Protein AF-A0A2H5WFP7-F1 (afdb_monomer_lite)

Foldseek 3Di:
DVVVLLVLLVQLLVLLLVLLVQQAVQHDQVVNVVSLVSNLVSLVVNLVVLVCQQVPDPLHLDCLQNVLSVQLNVLSVVLCVVPVGRGSHDNSNSVSSNSSSVSSVRNSVSSVVVD

Secondary structure (DSSP, 8-state):
-HHHHHHHHHHHHHHHHHHHHHHHHT--HHHHHHHHHHHHHHHHHHHHHHHHHHHH-SSPPPHHHHHHHHHHHHHHHHHHHH--S--S--HHHHHHHHHHHHHHHHHHHHHHHH-

Structure (mmCIF, N/CA/C/O backbone):
data_AF-A0A2H5WFP7-F1
#
_entry.id   AF-A0A2H5WFP7-F1
#
loop_
_atom_site.group_PDB
_atom_site.id
_atom_site.type_symbol
_atom_site.label_atom_id
_atom_site.label_alt_id
_atom_site.label_comp_id
_atom_site.label_asym_id
_atom_site.label_entity_id
_atom_site.label_seq_id
_atom_site.pdbx_PDB_ins_code
_atom_site.Cartn_x
_atom_site.Cartn_y
_atom_site.Cartn_z
_atom_site.occupancy
_atom_site.B_iso_or_equiv
_atom_site.auth_seq_id
_atom_site.auth_comp_id
_atom_site.auth_asym_id
_atom_site.auth_atom_id
_atom_site.pdbx_PDB_model_num
ATOM 1 N N . MET A 1 1 ? 4.660 -11.132 -18.670 1.00 59.62 1 MET A N 1
ATOM 2 C CA . MET A 1 1 ? 5.379 -10.419 -17.591 1.00 59.62 1 MET A CA 1
ATOM 3 C C . MET A 1 1 ? 4.795 -9.030 -17.346 1.00 59.62 1 MET A C 1
ATOM 5 O O . MET A 1 1 ? 4.299 -8.803 -16.252 1.00 59.62 1 MET A O 1
ATOM 9 N N . MET A 1 2 ? 4.717 -8.160 -18.361 1.00 67.25 2 MET A N 1
ATOM 10 C CA . MET A 1 2 ? 4.140 -6.807 -18.235 1.00 67.25 2 MET A CA 1
ATOM 11 C C . MET A 1 2 ? 2.698 -6.776 -17.683 1.00 67.25 2 MET A C 1
ATOM 13 O O . MET A 1 2 ? 2.410 -6.005 -16.775 1.00 67.25 2 MET A O 1
ATOM 17 N N . LEU A 1 3 ? 1.817 -7.682 -18.136 1.00 70.31 3 LEU A N 1
ATOM 18 C CA . LEU A 1 3 ? 0.431 -7.764 -17.643 1.00 70.31 3 LEU A CA 1
ATOM 19 C C . LEU A 1 3 ? 0.341 -8.104 -16.143 1.00 70.31 3 LEU A C 1
ATOM 21 O O . LEU A 1 3 ? -0.462 -7.515 -15.430 1.00 70.31 3 LEU A O 1
ATOM 25 N N . ILE A 1 4 ? 1.182 -9.021 -15.654 1.00 68.69 4 ILE A N 1
ATOM 26 C CA . ILE A 1 4 ? 1.209 -9.420 -14.235 1.00 68.69 4 ILE A CA 1
ATOM 27 C C . ILE A 1 4 ? 1.671 -8.243 -13.372 1.00 68.69 4 ILE A C 1
ATOM 29 O O . ILE A 1 4 ? 1.097 -7.992 -12.318 1.00 68.69 4 ILE A O 1
ATOM 33 N N . HIS A 1 5 ? 2.664 -7.492 -13.846 1.00 68.00 5 HIS A N 1
ATOM 34 C CA . HIS A 1 5 ? 3.188 -6.326 -13.144 1.00 68.00 5 HIS A CA 1
ATOM 35 C C . HIS A 1 5 ? 2.183 -5.168 -13.092 1.00 68.00 5 HIS A C 1
ATOM 37 O O . HIS A 1 5 ? 2.067 -4.486 -12.075 1.00 68.00 5 HIS A O 1
ATOM 43 N N . LEU A 1 6 ? 1.419 -4.980 -14.171 1.00 71.44 6 LEU A N 1
ATOM 44 C CA . LEU A 1 6 ? 0.356 -3.985 -14.252 1.00 71.44 6 LEU A CA 1
ATOM 45 C C . LEU A 1 6 ? -0.810 -4.327 -13.317 1.00 71.44 6 LEU A C 1
ATOM 47 O O . LEU A 1 6 ? -1.234 -3.494 -12.518 1.00 71.44 6 LEU A O 1
ATOM 51 N N . VAL A 1 7 ? -1.300 -5.569 -13.382 1.00 74.38 7 VAL A N 1
ATOM 52 C CA . VAL A 1 7 ? -2.389 -6.054 -12.521 1.00 74.38 7 VAL A CA 1
ATOM 53 C C . VAL A 1 7 ? -1.964 -6.035 -11.051 1.00 74.38 7 VAL A C 1
ATOM 55 O O . VAL A 1 7 ? -2.726 -5.571 -10.205 1.00 74.38 7 VAL A O 1
ATOM 58 N N . GLY A 1 8 ? -0.736 -6.467 -10.751 1.00 71.94 8 GLY A N 1
ATOM 59 C CA . GLY A 1 8 ? -0.152 -6.410 -9.410 1.00 71.94 8 GLY A CA 1
ATOM 60 C C . GLY A 1 8 ? -0.025 -4.981 -8.880 1.00 71.94 8 GLY A C 1
ATOM 61 O O . GLY A 1 8 ? -0.414 -4.718 -7.744 1.00 71.94 8 GLY A O 1
ATOM 62 N N . GLY A 1 9 ? 0.427 -4.040 -9.716 1.00 71.88 9 GLY A N 1
ATOM 63 C CA . GLY A 1 9 ? 0.529 -2.622 -9.369 1.00 71.88 9 GLY A CA 1
ATOM 64 C C . GLY A 1 9 ? -0.826 -1.981 -9.063 1.00 71.88 9 GLY A C 1
ATOM 65 O O . GLY A 1 9 ? -0.985 -1.359 -8.014 1.00 71.88 9 GLY A O 1
ATOM 66 N N . ILE A 1 10 ? -1.828 -2.190 -9.924 1.00 76.50 10 ILE A N 1
ATOM 67 C CA . ILE A 1 10 ? -3.199 -1.695 -9.707 1.00 76.50 10 ILE A CA 1
ATOM 68 C C . ILE A 1 10 ? -3.788 -2.281 -8.418 1.00 76.50 10 ILE A C 1
ATOM 70 O O . ILE A 1 10 ? -4.358 -1.547 -7.607 1.00 76.50 10 ILE A O 1
ATOM 74 N N . ALA A 1 11 ? -3.621 -3.589 -8.200 1.00 76.06 11 ALA A N 1
ATOM 75 C CA . ALA A 1 11 ? -4.101 -4.253 -6.995 1.00 76.06 11 ALA A CA 1
ATOM 76 C C . ALA A 1 11 ? -3.416 -3.706 -5.733 1.00 76.06 11 ALA A C 1
ATOM 78 O O . ALA A 1 11 ? -4.095 -3.411 -4.752 1.00 76.06 11 ALA A O 1
ATOM 79 N N . ALA A 1 12 ? -2.095 -3.510 -5.755 1.00 75.00 12 ALA A N 1
ATOM 80 C CA . ALA A 1 12 ? -1.353 -2.961 -4.623 1.00 75.00 12 ALA A CA 1
ATOM 81 C C . ALA A 1 12 ? -1.822 -1.541 -4.262 1.00 75.00 12 ALA A C 1
ATOM 83 O O . ALA A 1 12 ? -2.071 -1.263 -3.089 1.00 75.00 12 ALA A O 1
ATOM 84 N N . VAL A 1 13 ? -2.014 -0.669 -5.261 1.00 77.94 13 VAL A N 1
ATOM 85 C CA . VAL A 1 13 ? -2.541 0.693 -5.061 1.00 77.94 13 VAL A CA 1
ATOM 86 C C . VAL A 1 13 ? -3.953 0.653 -4.481 1.00 77.94 13 VAL A C 1
ATOM 88 O O . VAL A 1 13 ? -4.230 1.321 -3.484 1.00 77.94 13 VAL A O 1
ATOM 91 N N . GLY A 1 14 ? -4.840 -0.155 -5.069 1.00 74.44 14 GLY A N 1
ATOM 92 C CA . GLY A 1 14 ? -6.227 -0.271 -4.623 1.00 74.44 14 GLY A CA 1
ATOM 93 C C . GLY A 1 14 ? -6.336 -0.769 -3.182 1.00 74.44 14 GLY A C 1
ATOM 94 O O . GLY A 1 14 ? -7.042 -0.172 -2.371 1.00 74.44 14 GLY A O 1
ATOM 95 N N . VAL A 1 15 ? -5.599 -1.824 -2.830 1.00 79.81 15 VAL A N 1
ATOM 96 C CA . VAL A 1 15 ? -5.648 -2.402 -1.480 1.00 79.81 15 VAL A CA 1
ATOM 97 C C . VAL A 1 15 ? -4.981 -1.480 -0.452 1.00 79.81 15 VAL A C 1
ATOM 99 O O . VAL A 1 15 ? -5.509 -1.347 0.650 1.00 79.81 15 VAL A O 1
ATOM 102 N N . ALA A 1 16 ? -3.913 -0.757 -0.812 1.00 76.56 16 ALA A N 1
ATOM 103 C CA . ALA A 1 16 ? -3.328 0.272 0.053 1.00 76.56 16 ALA A CA 1
ATOM 104 C C . ALA A 1 16 ? -4.293 1.444 0.307 1.00 76.56 16 ALA A C 1
ATOM 106 O O . ALA A 1 16 ? -4.415 1.903 1.443 1.00 76.56 16 ALA A O 1
ATOM 107 N N . ALA A 1 17 ? -5.036 1.891 -0.711 1.00 76.38 17 ALA A N 1
ATOM 108 C CA . ALA A 1 17 ? -6.055 2.926 -0.544 1.00 76.38 17 ALA A CA 1
ATOM 109 C C . ALA A 1 17 ? -7.180 2.454 0.392 1.00 76.38 17 ALA A C 1
ATOM 111 O O . ALA A 1 17 ? -7.540 3.161 1.333 1.00 76.38 17 ALA A O 1
ATOM 112 N N . VAL A 1 18 ? -7.672 1.224 0.194 1.00 81.25 18 VAL A N 1
ATOM 113 C CA . VAL A 1 18 ? -8.682 0.605 1.068 1.00 81.25 18 VAL A CA 1
ATOM 114 C C . VAL A 1 18 ? -8.164 0.468 2.499 1.00 81.25 18 VAL A C 1
ATOM 116 O O . VAL A 1 18 ? -8.897 0.786 3.433 1.00 81.25 18 VAL A O 1
ATOM 119 N N . ALA A 1 19 ? -6.907 0.058 2.693 1.00 77.75 19 ALA A N 1
ATOM 120 C CA . ALA A 1 19 ? -6.277 -0.004 4.010 1.00 77.75 19 ALA A CA 1
ATOM 121 C C . ALA A 1 19 ? -6.264 1.373 4.687 1.00 77.75 19 ALA A C 1
ATOM 123 O O . ALA A 1 19 ? -6.712 1.500 5.827 1.00 77.75 19 ALA A O 1
ATOM 124 N N . GLY A 1 20 ? -5.819 2.408 3.968 1.00 76.31 20 GLY A N 1
ATOM 125 C CA . GLY A 1 20 ? -5.778 3.782 4.464 1.00 76.31 20 GLY A CA 1
ATOM 126 C C . GLY A 1 20 ? -7.150 4.263 4.930 1.00 76.31 20 GLY A C 1
ATOM 127 O O . GLY A 1 20 ? -7.312 4.687 6.075 1.00 76.31 20 GLY A O 1
ATOM 128 N N . THR A 1 21 ? -8.165 4.115 4.078 1.00 80.38 21 THR A N 1
ATOM 129 C CA . THR A 1 21 ? -9.545 4.484 4.408 1.00 80.38 21 THR A CA 1
ATOM 130 C C . THR A 1 21 ? -10.095 3.671 5.581 1.00 80.38 21 THR A C 1
ATOM 132 O O . THR A 1 21 ? -10.706 4.243 6.481 1.00 80.38 21 THR A O 1
ATOM 135 N N . ALA A 1 22 ? -9.855 2.360 5.623 1.00 81.38 22 ALA A N 1
ATOM 136 C CA . ALA A 1 22 ? -10.371 1.492 6.677 1.00 81.38 22 ALA A CA 1
ATOM 137 C C . ALA A 1 22 ? -9.820 1.870 8.065 1.00 81.38 22 ALA A C 1
ATOM 139 O O . ALA A 1 22 ? -10.589 1.960 9.026 1.00 81.38 22 ALA A O 1
ATOM 140 N N . PHE A 1 23 ? -8.516 2.153 8.169 1.00 80.38 23 PHE A N 1
ATOM 141 C CA . PHE A 1 23 ? -7.884 2.593 9.420 1.00 80.38 23 PHE A CA 1
ATOM 142 C C . PHE A 1 23 ? -8.314 4.003 9.852 1.00 80.38 23 PHE A C 1
ATOM 144 O O . PHE A 1 23 ? -8.410 4.274 11.053 1.00 80.38 23 PHE A O 1
ATOM 151 N N . LEU A 1 24 ? -8.601 4.896 8.897 1.00 82.06 24 LEU A N 1
ATOM 152 C CA . LEU A 1 24 ? -9.127 6.236 9.183 1.00 82.06 24 LEU A CA 1
ATOM 153 C C . LEU A 1 24 ? -10.578 6.201 9.679 1.00 82.06 24 LEU A C 1
ATOM 155 O O . LEU A 1 24 ? -10.930 6.965 10.582 1.00 82.06 24 LEU A O 1
ATOM 159 N N . LEU A 1 25 ? -11.400 5.324 9.094 1.00 85.88 25 LEU A N 1
ATOM 160 C CA . LEU A 1 25 ? -12.839 5.231 9.354 1.00 85.88 25 LEU A CA 1
ATOM 161 C C . LEU A 1 25 ? -13.222 4.340 10.533 1.00 85.88 25 LEU A C 1
ATOM 163 O O . LEU A 1 25 ? -14.391 4.338 10.908 1.00 85.88 25 LEU A O 1
ATOM 167 N N . GLY A 1 26 ? -12.294 3.597 11.131 1.00 83.19 26 GLY A N 1
ATOM 168 C CA . GLY A 1 26 ? -12.642 2.831 12.322 1.00 83.19 26 GLY A CA 1
ATOM 169 C C . GLY A 1 26 ? -13.102 1.392 12.062 1.00 83.19 26 GLY A C 1
ATOM 170 O O . GLY A 1 26 ? -13.946 0.905 12.809 1.00 83.19 26 GLY A O 1
ATOM 171 N N . TRP A 1 27 ? -12.694 0.734 10.968 1.00 84.69 27 TRP A N 1
ATOM 172 C CA . TRP A 1 27 ? -13.284 -0.565 10.600 1.00 84.69 27 TRP A CA 1
ATOM 173 C C . TRP A 1 27 ? -13.058 -1.662 11.658 1.00 84.69 27 TRP A C 1
ATOM 175 O O . TRP A 1 27 ? -12.088 -1.60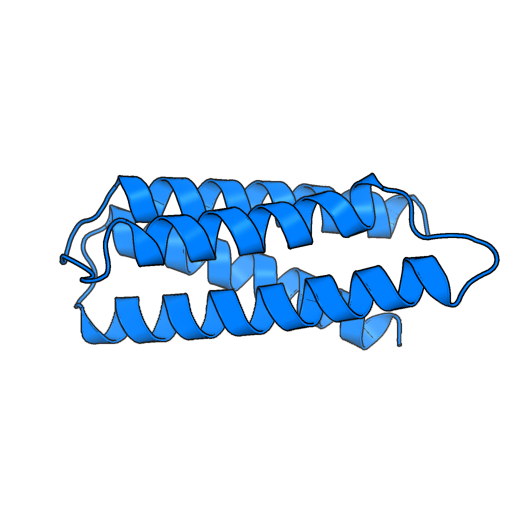8 12.415 1.00 84.69 27 TRP A O 1
ATOM 185 N N . PRO A 1 28 ? -13.910 -2.711 11.689 1.00 84.00 28 PRO A N 1
ATOM 186 C CA . PRO A 1 28 ? -13.731 -3.823 12.614 1.00 84.00 28 PRO A CA 1
ATOM 187 C C . PRO A 1 28 ? -12.334 -4.434 12.497 1.00 84.00 28 PRO A C 1
ATOM 189 O O . PRO A 1 28 ? -11.861 -4.727 11.394 1.00 84.00 28 PRO A O 1
ATOM 192 N N . ARG A 1 29 ? -11.700 -4.685 13.645 1.00 78.44 29 ARG A N 1
ATOM 193 C CA . ARG A 1 29 ? -10.296 -5.106 13.745 1.00 78.44 29 ARG A CA 1
ATOM 194 C C . ARG A 1 29 ? -9.916 -6.274 12.832 1.00 78.44 29 ARG A C 1
ATOM 196 O O . ARG A 1 29 ? -8.911 -6.191 12.135 1.00 78.44 29 ARG A O 1
ATOM 203 N N . GLY A 1 30 ? -10.738 -7.324 12.772 1.00 77.88 30 GLY A N 1
ATOM 204 C CA . GLY A 1 30 ? -10.463 -8.482 11.911 1.00 77.88 30 GLY A CA 1
ATOM 205 C C . GLY A 1 30 ? -10.392 -8.130 10.417 1.00 77.88 30 GLY A C 1
ATOM 206 O O . GLY A 1 30 ? -9.587 -8.698 9.684 1.00 77.88 30 GLY A O 1
ATOM 207 N N . ARG A 1 31 ? -11.172 -7.137 9.960 1.00 78.69 31 ARG A N 1
ATOM 208 C CA . ARG A 1 31 ? -11.088 -6.632 8.579 1.00 78.69 31 ARG A CA 1
ATOM 209 C C . ARG A 1 31 ? -9.823 -5.804 8.364 1.00 78.69 31 ARG A C 1
ATOM 211 O O . ARG A 1 31 ? -9.176 -5.968 7.336 1.00 78.69 31 ARG A O 1
ATOM 218 N N . LEU A 1 32 ? -9.447 -4.961 9.328 1.00 77.69 32 LEU A N 1
ATOM 219 C CA . LEU A 1 32 ? -8.208 -4.172 9.269 1.00 77.69 32 LEU A CA 1
ATOM 220 C C . LEU A 1 32 ? -6.967 -5.062 9.188 1.00 77.69 32 LEU A C 1
ATOM 222 O O . LEU A 1 32 ? -6.062 -4.804 8.394 1.00 77.69 32 LEU A O 1
ATOM 226 N N . GLU A 1 33 ? -6.931 -6.129 9.986 1.00 77.38 33 GLU A N 1
ATOM 227 C CA . GLU A 1 33 ? -5.812 -7.067 10.003 1.00 77.38 33 GLU A CA 1
ATOM 228 C C . GLU A 1 33 ? -5.651 -7.786 8.660 1.00 77.38 33 GLU A C 1
ATOM 230 O O . GLU A 1 33 ? -4.529 -7.844 8.143 1.00 77.38 33 GLU A O 1
ATOM 235 N N . ALA A 1 34 ? -6.763 -8.240 8.071 1.00 79.38 34 ALA A N 1
ATOM 236 C CA . ALA A 1 34 ? -6.793 -8.887 6.763 1.00 79.38 34 ALA A CA 1
ATOM 237 C C . ALA A 1 34 ? -6.382 -7.936 5.628 1.00 79.38 34 ALA A C 1
ATOM 239 O O . ALA A 1 34 ? -5.515 -8.276 4.825 1.00 79.38 34 ALA A O 1
ATOM 240 N N . VAL A 1 35 ? -6.958 -6.730 5.570 1.00 76.62 35 VAL A N 1
ATOM 241 C CA . VAL A 1 35 ? -6.657 -5.742 4.518 1.00 76.62 35 VAL A CA 1
ATOM 242 C C . VAL A 1 35 ? -5.182 -5.332 4.555 1.00 76.62 35 VAL A C 1
ATOM 244 O O . VAL A 1 35 ? -4.526 -5.276 3.515 1.00 76.62 35 VAL A O 1
ATOM 247 N N . ALA A 1 36 ? -4.615 -5.110 5.742 1.00 72.62 36 ALA A N 1
ATOM 248 C CA . ALA A 1 36 ? -3.199 -4.777 5.869 1.00 72.62 36 ALA A CA 1
ATOM 249 C C . ALA A 1 36 ? -2.267 -5.950 5.513 1.00 72.62 36 ALA A C 1
ATOM 251 O O . ALA A 1 36 ? -1.219 -5.716 4.914 1.00 72.62 36 ALA A O 1
ATOM 252 N N . ALA A 1 37 ? -2.641 -7.199 5.816 1.00 76.62 37 ALA A N 1
ATOM 253 C CA . ALA A 1 37 ? -1.876 -8.370 5.377 1.00 76.62 37 ALA A CA 1
ATOM 254 C C . ALA A 1 37 ? -1.852 -8.484 3.842 1.00 76.62 37 ALA A C 1
ATOM 256 O O . ALA A 1 37 ? -0.783 -8.642 3.253 1.00 76.62 37 ALA A O 1
ATOM 257 N N . TRP A 1 38 ? -3.007 -8.310 3.190 1.00 74.31 38 TRP A N 1
ATOM 258 C CA . TRP A 1 38 ? -3.100 -8.266 1.728 1.00 74.31 38 TRP A CA 1
ATOM 259 C C . TRP A 1 38 ? -2.291 -7.115 1.125 1.00 74.31 38 TRP A C 1
ATOM 261 O O . TRP A 1 38 ? -1.593 -7.313 0.133 1.00 74.31 38 TRP A O 1
ATOM 271 N N . THR A 1 39 ? -2.328 -5.935 1.751 1.00 75.69 39 THR A N 1
ATOM 272 C CA . THR A 1 39 ? -1.544 -4.774 1.305 1.00 75.69 39 THR A CA 1
ATOM 273 C C . THR A 1 39 ? -0.047 -5.077 1.320 1.00 75.69 39 THR A C 1
ATOM 275 O O . THR A 1 39 ? 0.635 -4.856 0.323 1.00 75.69 39 THR A O 1
ATOM 278 N N . LEU A 1 40 ? 0.469 -5.624 2.426 1.00 73.62 40 LEU A N 1
ATOM 279 C CA . LEU A 1 40 ? 1.885 -5.975 2.560 1.00 73.62 40 LEU A CA 1
ATOM 280 C C . LEU A 1 40 ? 2.307 -7.054 1.559 1.00 73.62 40 LEU A C 1
ATOM 282 O O . LEU A 1 40 ? 3.374 -6.938 0.957 1.00 73.62 40 LEU A O 1
ATOM 286 N N . GLY A 1 41 ? 1.465 -8.069 1.343 1.00 73.50 41 GLY A N 1
ATOM 287 C CA . GLY A 1 41 ? 1.721 -9.125 0.363 1.00 73.50 41 GLY A CA 1
ATOM 288 C C . GLY A 1 41 ? 1.834 -8.579 -1.062 1.00 73.50 41 GLY A C 1
ATOM 289 O O . GLY A 1 41 ? 2.809 -8.860 -1.758 1.00 73.50 41 GLY A O 1
ATOM 290 N N . LEU A 1 42 ? 0.886 -7.734 -1.473 1.00 74.69 42 LEU A N 1
ATOM 291 C CA . LEU A 1 42 ? 0.878 -7.136 -2.811 1.00 74.69 42 LEU A CA 1
ATOM 292 C C . LEU A 1 42 ? 2.027 -6.142 -3.016 1.00 74.69 42 LEU A C 1
ATOM 294 O O . LEU A 1 42 ? 2.674 -6.174 -4.060 1.00 74.69 42 LEU A O 1
ATOM 298 N N . LEU A 1 43 ? 2.336 -5.310 -2.016 1.00 73.50 43 LEU A N 1
ATOM 299 C CA . LEU A 1 43 ? 3.499 -4.418 -2.063 1.00 73.50 43 LEU A CA 1
ATOM 300 C C . LEU A 1 43 ? 4.815 -5.203 -2.152 1.00 73.50 43 LEU A C 1
ATOM 302 O O . LEU A 1 43 ? 5.697 -4.818 -2.914 1.00 73.50 43 LEU A O 1
ATOM 306 N N . SER A 1 44 ? 4.930 -6.330 -1.441 1.00 72.44 44 SER A N 1
ATOM 307 C CA . SER A 1 44 ? 6.098 -7.221 -1.516 1.00 72.44 44 SER A CA 1
ATOM 308 C C . SER A 1 44 ? 6.259 -7.833 -2.905 1.00 72.44 44 SER A C 1
ATOM 310 O O . SER A 1 44 ? 7.353 -7.806 -3.468 1.00 72.44 44 SER A O 1
ATOM 312 N N . MET A 1 45 ? 5.167 -8.338 -3.489 1.00 71.06 45 MET A N 1
ATOM 313 C CA . MET A 1 45 ? 5.179 -8.864 -4.856 1.00 71.06 45 MET A CA 1
ATOM 314 C C . MET A 1 45 ? 5.564 -7.788 -5.873 1.00 71.06 45 MET A C 1
ATOM 316 O O . MET A 1 45 ? 6.358 -8.053 -6.777 1.00 71.06 45 MET A O 1
ATOM 320 N N . GLN A 1 46 ? 5.047 -6.568 -5.710 1.00 75.25 46 GLN A N 1
ATOM 321 C CA . GLN A 1 46 ? 5.334 -5.481 -6.636 1.00 75.25 46 GLN A CA 1
ATOM 322 C C . GLN A 1 46 ? 6.771 -4.977 -6.516 1.00 75.25 46 GLN A C 1
ATOM 324 O O . GLN A 1 46 ? 7.428 -4.776 -7.535 1.00 75.25 46 GLN A O 1
ATOM 329 N N . ALA A 1 47 ? 7.289 -4.847 -5.294 1.00 71.12 47 ALA A N 1
ATOM 330 C CA . ALA A 1 47 ? 8.687 -4.527 -5.042 1.00 71.12 47 ALA A CA 1
ATOM 331 C C . ALA A 1 47 ? 9.626 -5.583 -5.646 1.00 71.12 47 ALA A C 1
ATOM 333 O O . ALA A 1 47 ? 10.547 -5.232 -6.380 1.00 71.12 47 ALA A O 1
ATOM 334 N N . ALA A 1 48 ? 9.359 -6.873 -5.411 1.00 70.00 48 ALA A N 1
ATOM 335 C CA . ALA A 1 48 ? 10.160 -7.967 -5.961 1.00 70.00 48 ALA A CA 1
ATOM 336 C C . ALA A 1 48 ? 10.146 -7.970 -7.497 1.00 70.00 48 ALA A C 1
ATOM 338 O O . ALA A 1 48 ? 11.191 -8.082 -8.138 1.00 70.00 48 ALA A O 1
ATOM 339 N N . SER A 1 49 ? 8.968 -7.788 -8.097 1.00 70.19 49 SER A N 1
ATOM 340 C CA . SER A 1 49 ? 8.832 -7.755 -9.550 1.00 70.19 49 SER A CA 1
ATOM 341 C C . SER A 1 49 ? 9.450 -6.499 -10.174 1.00 70.19 49 SER A C 1
ATOM 343 O O . SER A 1 49 ? 9.981 -6.588 -11.276 1.00 70.19 49 SER A O 1
ATOM 345 N N . GLY A 1 50 ? 9.399 -5.347 -9.500 1.00 69.50 50 GLY A N 1
ATOM 346 C CA . GLY A 1 50 ? 10.039 -4.115 -9.965 1.00 69.50 50 GL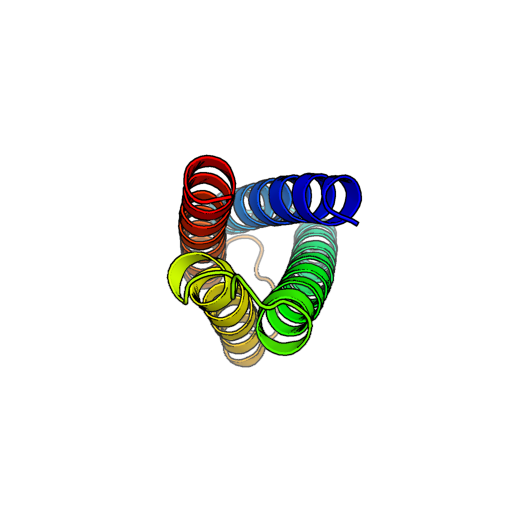Y A CA 1
ATOM 347 C C . GLY A 1 50 ? 11.561 -4.220 -9.895 1.00 69.50 50 GLY A C 1
ATOM 348 O O . GLY A 1 50 ? 12.254 -3.843 -10.835 1.00 69.50 50 GLY A O 1
ATOM 349 N N . MET A 1 51 ? 12.080 -4.828 -8.825 1.00 68.06 51 MET A N 1
ATOM 350 C CA . MET A 1 51 ? 13.510 -5.080 -8.663 1.00 68.06 51 MET A CA 1
ATOM 351 C C . MET A 1 51 ? 14.051 -6.042 -9.728 1.00 68.06 51 MET A C 1
ATOM 353 O O . MET A 1 51 ? 15.139 -5.819 -10.248 1.00 68.06 51 MET A O 1
ATOM 357 N N . PHE A 1 52 ? 13.275 -7.063 -10.106 1.00 66.50 52 PHE A N 1
ATOM 358 C CA . PHE A 1 52 ? 13.610 -7.940 -11.230 1.00 66.50 52 PHE A CA 1
ATOM 359 C C . PHE A 1 52 ? 13.716 -7.168 -12.555 1.00 66.50 52 PHE A C 1
ATOM 361 O O . PHE A 1 52 ? 14.652 -7.382 -13.314 1.00 66.50 52 PHE A O 1
ATOM 368 N N . LEU A 1 53 ? 12.800 -6.232 -12.828 1.00 66.81 53 LEU A N 1
ATOM 369 C CA . LEU A 1 53 ? 12.858 -5.409 -14.045 1.00 66.81 53 LEU A CA 1
ATOM 370 C C . LEU A 1 53 ? 14.065 -4.457 -14.068 1.00 66.81 53 LEU A C 1
ATOM 372 O O . LEU A 1 53 ? 14.578 -4.161 -15.142 1.00 66.81 53 LEU A O 1
ATOM 376 N N . LEU A 1 54 ? 14.540 -4.011 -12.901 1.00 66.69 54 LEU A N 1
ATOM 377 C CA . LEU A 1 54 ? 15.774 -3.227 -12.774 1.00 66.69 54 LEU A CA 1
ATOM 378 C C . LEU A 1 54 ? 17.041 -4.040 -13.072 1.00 66.69 54 LEU A C 1
ATOM 380 O O . LEU A 1 54 ? 18.026 -3.467 -13.526 1.00 66.69 54 LEU A O 1
ATOM 384 N N . THR A 1 55 ? 17.043 -5.344 -12.784 1.00 63.69 55 THR A N 1
ATOM 385 C CA . THR A 1 55 ? 18.235 -6.198 -12.917 1.00 63.69 55 THR A CA 1
ATOM 386 C C . THR A 1 55 ? 18.251 -7.051 -14.184 1.00 63.69 55 THR A C 1
ATOM 388 O O . THR A 1 55 ? 19.314 -7.546 -14.550 1.00 63.69 55 THR A O 1
ATOM 391 N N . ALA A 1 56 ? 17.107 -7.234 -14.851 1.00 60.38 56 ALA A N 1
ATOM 392 C CA . ALA A 1 56 ? 16.948 -8.177 -15.961 1.00 60.38 56 ALA A CA 1
ATOM 393 C C . ALA A 1 56 ? 16.800 -7.545 -17.364 1.00 60.38 56 ALA A C 1
ATOM 395 O O . ALA A 1 56 ? 16.660 -8.299 -18.325 1.00 60.38 56 ALA A O 1
ATOM 396 N N . GLY A 1 57 ? 16.797 -6.212 -17.521 1.00 55.91 57 GLY A N 1
ATOM 397 C CA . GLY A 1 57 ? 16.555 -5.556 -18.819 1.00 55.91 57 GLY A CA 1
ATOM 398 C C . GLY A 1 57 ? 17.556 -4.455 -19.190 1.00 55.91 57 GLY A C 1
ATOM 399 O O . GLY A 1 57 ? 17.958 -3.672 -18.335 1.00 55.91 57 GLY A O 1
ATOM 400 N N . ASP A 1 58 ? 17.886 -4.358 -20.485 1.00 51.62 58 ASP A N 1
ATOM 401 C CA . ASP A 1 58 ? 18.775 -3.331 -21.071 1.00 51.62 58 ASP A CA 1
ATOM 402 C C . ASP A 1 58 ? 18.164 -1.912 -21.064 1.00 51.62 58 ASP A C 1
ATOM 404 O O . ASP A 1 58 ? 18.876 -0.913 -21.159 1.00 51.62 58 ASP A O 1
ATOM 408 N N . GLY A 1 59 ? 16.840 -1.806 -20.907 1.00 55.44 59 GLY A N 1
ATOM 409 C CA . GLY A 1 59 ? 16.107 -0.563 -20.654 1.00 55.44 59 GLY A CA 1
ATOM 410 C C . GLY A 1 59 ? 15.619 -0.541 -19.211 1.00 55.44 59 GLY A C 1
ATOM 411 O O . GLY A 1 59 ? 14.452 -0.824 -18.952 1.00 55.44 59 GLY A O 1
ATOM 412 N N . GLY A 1 60 ? 16.532 -0.313 -18.265 1.00 55.03 60 GLY A N 1
ATOM 413 C CA . GLY A 1 60 ? 16.247 -0.415 -16.834 1.00 55.03 60 GLY A CA 1
ATOM 414 C C . GLY A 1 60 ? 15.035 0.424 -16.430 1.00 55.03 60 GLY A C 1
ATOM 415 O O . GLY A 1 60 ? 14.995 1.630 -16.677 1.00 55.03 60 GLY A O 1
ATOM 416 N N . ALA A 1 61 ? 14.049 -0.214 -15.794 1.00 59.53 61 ALA A N 1
ATOM 417 C CA . ALA A 1 61 ? 12.913 0.488 -15.211 1.00 59.53 61 ALA A CA 1
ATOM 418 C C . ALA A 1 61 ? 13.436 1.611 -14.301 1.00 59.53 61 ALA A C 1
ATOM 420 O O . ALA A 1 61 ? 14.185 1.348 -13.362 1.00 59.53 61 ALA A O 1
ATOM 421 N N . GLY A 1 62 ? 13.099 2.868 -14.597 1.00 66.12 62 GLY A N 1
ATOM 422 C CA . GLY A 1 62 ? 13.671 4.012 -13.886 1.00 66.12 62 GLY A CA 1
ATOM 423 C C . GLY A 1 62 ? 13.440 3.938 -12.371 1.00 66.12 62 GLY A C 1
ATOM 424 O O . GLY A 1 62 ? 12.474 3.338 -11.903 1.00 66.12 62 GLY A O 1
ATOM 425 N N . LEU A 1 63 ? 14.290 4.598 -11.577 1.00 65.50 63 LEU A N 1
ATOM 426 C CA . LEU A 1 63 ? 14.182 4.637 -10.104 1.00 65.50 63 LEU A CA 1
ATOM 427 C C . LEU A 1 63 ? 12.783 5.029 -9.595 1.00 65.50 63 LEU A C 1
ATOM 429 O O . LEU A 1 63 ? 12.363 4.582 -8.530 1.00 65.50 63 LEU A O 1
ATOM 433 N N . LEU A 1 64 ? 12.043 5.826 -10.369 1.00 65.19 64 LEU A N 1
ATOM 434 C CA . LEU A 1 64 ? 10.670 6.237 -10.064 1.00 65.19 64 LEU A CA 1
ATOM 435 C C . LEU A 1 64 ? 9.636 5.104 -10.189 1.00 65.19 64 LEU A C 1
ATOM 437 O O . LEU A 1 64 ? 8.556 5.226 -9.622 1.00 65.19 64 LEU A O 1
ATOM 441 N N . HIS A 1 65 ? 9.960 4.014 -10.887 1.00 66.69 65 HIS A N 1
ATOM 442 C CA . HIS A 1 65 ? 9.119 2.821 -11.028 1.00 66.69 65 HIS A CA 1
ATOM 443 C C . HIS A 1 65 ? 9.281 1.858 -9.842 1.00 66.69 65 HIS A C 1
ATOM 445 O O . HIS A 1 65 ? 8.322 1.219 -9.416 1.00 66.69 65 HIS A O 1
ATOM 451 N N . VAL A 1 66 ? 10.488 1.769 -9.270 1.00 67.50 66 VAL A N 1
ATOM 452 C CA . VAL A 1 66 ? 10.818 0.767 -8.231 1.00 67.50 66 VAL A CA 1
ATOM 453 C C . VAL A 1 66 ? 10.945 1.360 -6.827 1.00 67.50 66 VAL A C 1
ATOM 455 O O . VAL A 1 66 ? 10.616 0.699 -5.840 1.00 67.50 66 VAL A O 1
ATOM 458 N N . GLY A 1 67 ? 11.360 2.623 -6.716 1.00 68.50 67 GLY A N 1
ATOM 459 C CA . GLY A 1 67 ? 11.508 3.325 -5.442 1.00 68.50 67 GLY A CA 1
ATOM 460 C C . GLY A 1 67 ? 10.198 3.452 -4.654 1.00 68.50 67 GLY A C 1
ATOM 461 O O . GLY A 1 67 ? 10.176 3.083 -3.477 1.00 68.50 67 GLY A O 1
ATOM 462 N N . PRO A 1 68 ? 9.088 3.919 -5.257 1.00 71.56 68 PRO A N 1
ATOM 463 C CA . PRO A 1 68 ? 7.851 4.117 -4.507 1.00 71.56 68 PRO A CA 1
ATOM 464 C C . PRO A 1 68 ? 7.215 2.825 -3.956 1.00 71.56 68 PRO A C 1
ATOM 466 O O . PRO A 1 68 ? 6.798 2.858 -2.799 1.00 71.56 68 PRO A O 1
ATOM 469 N N . PRO A 1 69 ? 7.186 1.676 -4.671 1.00 69.44 69 PRO A N 1
ATOM 470 C CA . PRO A 1 69 ? 6.740 0.401 -4.096 1.00 69.44 69 PRO A CA 1
ATOM 471 C C . PRO A 1 69 ? 7.580 -0.065 -2.897 1.00 69.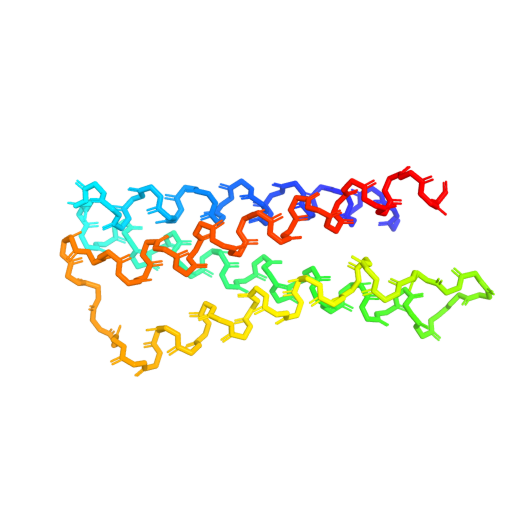44 69 PRO A C 1
ATOM 473 O O . PRO A 1 69 ? 7.021 -0.519 -1.899 1.00 69.44 69 PRO A O 1
ATOM 476 N N . LEU A 1 70 ? 8.911 0.078 -2.962 1.00 71.25 70 LEU A N 1
ATOM 477 C CA . LEU A 1 70 ? 9.811 -0.268 -1.853 1.00 71.25 70 LEU A CA 1
ATOM 478 C C . LEU A 1 70 ? 9.587 0.636 -0.637 1.00 71.25 70 LEU A C 1
ATOM 480 O O . LEU A 1 70 ? 9.496 0.151 0.491 1.00 71.25 70 LEU A O 1
ATOM 484 N N . LEU A 1 71 ? 9.449 1.943 -0.865 1.00 71.50 71 LEU A N 1
ATOM 485 C CA . LEU A 1 71 ? 9.161 2.909 0.191 1.00 71.50 71 LEU A CA 1
ATOM 486 C C . LEU A 1 71 ? 7.788 2.649 0.828 1.00 71.50 71 LEU A C 1
ATOM 488 O O . LEU A 1 71 ? 7.665 2.655 2.050 1.00 71.50 71 LEU A O 1
ATOM 492 N N . ALA A 1 72 ? 6.770 2.367 0.013 1.00 70.2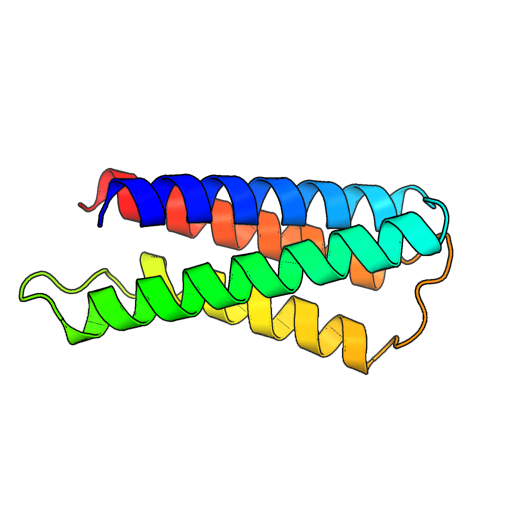5 72 ALA A N 1
ATOM 493 C CA . ALA A 1 72 ? 5.431 2.003 0.465 1.00 70.25 72 ALA A CA 1
ATOM 494 C C . ALA A 1 72 ? 5.447 0.745 1.348 1.00 70.25 72 ALA A C 1
ATOM 496 O O . ALA A 1 72 ? 4.823 0.734 2.411 1.00 70.25 72 ALA A O 1
ATOM 497 N N . LEU A 1 73 ? 6.198 -0.288 0.948 1.00 74.12 73 LEU A N 1
ATOM 498 C CA . LEU A 1 73 ? 6.380 -1.504 1.740 1.00 74.12 73 LEU A CA 1
ATOM 499 C C . LEU A 1 73 ? 7.079 -1.213 3.076 1.00 74.12 73 LEU A C 1
ATOM 501 O O . LEU A 1 73 ? 6.616 -1.673 4.120 1.00 74.12 73 LEU A O 1
ATOM 505 N N . ALA A 1 74 ? 8.156 -0.421 3.056 1.00 73.12 74 ALA A N 1
ATOM 506 C CA . ALA A 1 74 ? 8.904 -0.049 4.254 1.00 73.12 74 ALA A CA 1
ATOM 507 C C . ALA A 1 74 ? 8.046 0.755 5.244 1.00 73.12 74 ALA A C 1
ATOM 509 O O . ALA A 1 74 ? 8.043 0.451 6.435 1.00 73.12 74 ALA A O 1
ATOM 510 N N . LEU A 1 75 ? 7.274 1.733 4.761 1.00 68.88 75 LEU A N 1
ATOM 511 C CA . LEU A 1 75 ? 6.381 2.546 5.592 1.00 68.88 75 LEU A CA 1
ATOM 512 C C . LEU A 1 75 ? 5.240 1.715 6.187 1.00 68.88 75 LEU A C 1
ATOM 514 O O . LEU A 1 75 ? 4.978 1.812 7.386 1.00 68.88 75 LEU A O 1
ATOM 518 N N . ALA A 1 76 ? 4.592 0.867 5.384 1.00 69.62 76 ALA A N 1
ATOM 519 C CA . ALA A 1 76 ? 3.533 -0.020 5.861 1.00 69.62 76 ALA A CA 1
ATOM 520 C C . ALA A 1 76 ? 4.057 -1.039 6.890 1.00 69.62 76 ALA A C 1
ATOM 522 O O . ALA A 1 76 ? 3.400 -1.298 7.901 1.00 69.62 76 ALA A O 1
ATOM 523 N N . GLY A 1 77 ? 5.255 -1.589 6.662 1.00 73.25 77 GLY A N 1
ATOM 524 C CA . GLY A 1 77 ? 5.932 -2.487 7.596 1.00 73.25 77 GLY A CA 1
ATOM 525 C C . GLY A 1 77 ? 6.315 -1.789 8.902 1.00 73.25 77 GLY A C 1
ATOM 526 O O . GLY A 1 77 ? 5.968 -2.269 9.979 1.00 73.25 77 GLY A O 1
ATOM 527 N N . ALA A 1 78 ? 6.961 -0.624 8.822 1.00 69.12 78 ALA A N 1
ATOM 528 C CA . ALA A 1 78 ? 7.359 0.164 9.987 1.00 69.12 78 ALA A CA 1
ATOM 529 C C . ALA A 1 78 ? 6.150 0.596 10.827 1.00 69.12 78 ALA A C 1
ATOM 531 O O . ALA A 1 78 ? 6.164 0.445 12.047 1.00 69.12 78 ALA A O 1
ATOM 532 N N . ALA A 1 79 ? 5.072 1.058 10.189 1.00 68.56 79 ALA A N 1
ATOM 533 C CA . ALA A 1 79 ? 3.858 1.449 10.895 1.00 68.56 79 ALA A CA 1
ATOM 534 C C . ALA A 1 79 ? 3.223 0.264 11.647 1.00 68.56 79 ALA A C 1
ATOM 536 O O . ALA A 1 79 ? 2.736 0.435 12.764 1.00 68.56 79 ALA A O 1
ATOM 537 N N . ARG A 1 80 ? 3.296 -0.955 11.091 1.00 69.50 80 ARG A N 1
ATOM 538 C CA . ARG A 1 80 ? 2.873 -2.181 11.786 1.00 69.50 80 ARG A CA 1
ATOM 539 C C . ARG A 1 80 ? 3.775 -2.585 12.949 1.00 69.50 80 ARG A C 1
ATOM 541 O O . ARG A 1 80 ? 3.275 -3.165 13.905 1.00 69.50 80 ARG A O 1
ATOM 548 N N . LEU A 1 81 ? 5.075 -2.309 12.879 1.00 72.50 81 LEU A N 1
ATOM 549 C CA . LEU A 1 81 ? 5.998 -2.584 13.984 1.00 72.50 81 LEU A CA 1
ATOM 550 C C . LEU A 1 81 ? 5.805 -1.603 15.147 1.00 72.50 81 LEU A C 1
ATOM 552 O O . LEU A 1 81 ? 5.901 -2.003 16.303 1.00 72.50 81 LEU A O 1
ATOM 556 N N . ILE A 1 82 ? 5.517 -0.334 14.842 1.00 67.56 82 ILE A N 1
ATOM 557 C CA . ILE A 1 82 ? 5.293 0.719 15.842 1.00 67.56 82 ILE A CA 1
ATOM 558 C C . ILE A 1 82 ? 3.946 0.528 16.545 1.00 67.56 82 ILE A C 1
ATOM 560 O O . ILE A 1 82 ? 3.855 0.706 17.758 1.00 67.56 82 ILE A O 1
ATOM 564 N N . GLU A 1 83 ? 2.907 0.134 15.807 1.00 66.44 83 GLU A N 1
ATOM 565 C CA . GLU A 1 83 ? 1.597 -0.153 16.382 1.00 66.44 83 GLU A CA 1
ATOM 566 C C . GLU A 1 83 ? 1.130 -1.567 16.000 1.00 66.44 83 GLU A C 1
ATOM 568 O O . GLU A 1 83 ? 0.340 -1.745 15.068 1.00 66.44 83 GLU A O 1
ATOM 573 N N . PRO A 1 84 ? 1.591 -2.599 16.738 1.00 59.72 84 PRO A N 1
ATOM 574 C CA . PRO A 1 84 ? 1.324 -4.003 16.416 1.00 59.72 84 PRO A CA 1
ATOM 575 C C . PRO A 1 84 ? -0.147 -4.393 16.576 1.00 59.72 84 PRO A C 1
ATOM 577 O O . PRO A 1 84 ? -0.564 -5.459 16.128 1.00 59.72 84 PRO A O 1
ATOM 580 N N . THR A 1 85 ? -0.955 -3.537 17.208 1.00 63.12 85 THR A N 1
ATOM 581 C CA . THR A 1 85 ? -2.388 -3.762 17.371 1.00 63.12 85 THR A CA 1
ATOM 582 C C . THR A 1 85 ? -3.189 -2.741 16.578 1.00 63.12 85 THR A C 1
ATOM 584 O O . THR A 1 85 ? -3.162 -1.542 16.846 1.00 63.12 85 THR A O 1
ATOM 587 N N . ALA A 1 86 ? -3.957 -3.236 15.607 1.00 61.97 86 ALA A N 1
ATOM 588 C CA . ALA A 1 86 ? -4.967 -2.442 14.931 1.00 61.97 86 ALA A CA 1
ATOM 589 C C . ALA A 1 86 ? -6.068 -2.083 15.945 1.00 61.97 86 ALA A C 1
ATOM 591 O O . ALA A 1 86 ? -6.925 -2.904 16.278 1.00 61.97 86 ALA A O 1
ATOM 592 N N . ARG A 1 87 ? -6.017 -0.861 16.483 1.00 65.88 87 ARG A N 1
ATOM 593 C CA . ARG A 1 87 ? -7.189 -0.232 17.105 1.00 65.88 87 ARG A CA 1
ATOM 594 C C . ARG A 1 87 ? -8.231 0.024 16.019 1.00 65.88 87 ARG A C 1
ATOM 596 O O . ARG A 1 87 ? -7.851 0.198 14.863 1.00 65.88 87 ARG A O 1
ATOM 603 N N . GLU A 1 88 ? -9.510 0.073 16.399 1.00 71.12 88 GLU A N 1
ATOM 604 C CA . GLU A 1 88 ? -10.615 0.349 15.466 1.00 71.12 88 GLU A CA 1
ATOM 605 C C . GLU A 1 88 ? -10.279 1.565 14.604 1.00 71.12 88 GLU A C 1
ATOM 607 O O . GLU A 1 88 ? -10.209 1.453 13.385 1.00 71.12 88 GLU A O 1
ATOM 612 N N . ARG A 1 89 ? -9.920 2.690 15.232 1.00 79.88 89 ARG A N 1
ATOM 61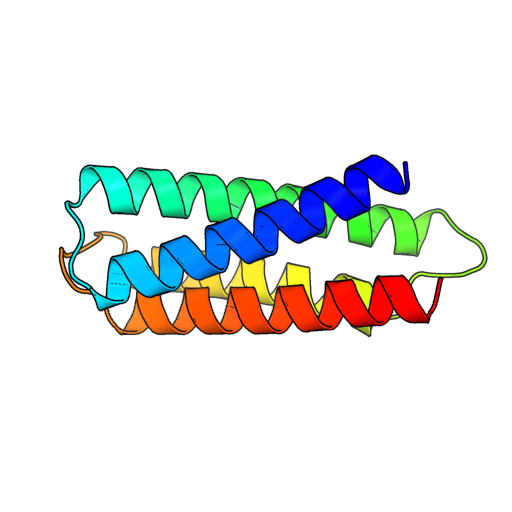3 C CA . ARG A 1 89 ? -9.392 3.871 14.545 1.00 79.88 89 ARG A CA 1
ATOM 614 C C . ARG A 1 89 ? -7.894 4.020 14.800 1.00 79.88 89 ARG A C 1
ATOM 616 O O . ARG A 1 89 ? -7.476 4.145 15.951 1.00 79.88 89 ARG A O 1
ATOM 623 N N . ASN A 1 90 ? -7.097 4.068 13.734 1.00 80.62 90 ASN A N 1
ATOM 624 C CA . ASN A 1 90 ? -5.666 4.366 13.810 1.00 80.62 90 ASN A CA 1
ATOM 625 C C . ASN A 1 90 ? -5.252 5.327 12.676 1.00 80.62 90 ASN A C 1
ATOM 627 O O . ASN A 1 90 ? -4.972 4.885 11.559 1.00 80.62 90 ASN A O 1
ATOM 631 N N . PRO A 1 91 ? -5.202 6.646 12.935 1.00 80.69 91 PRO A N 1
ATOM 632 C CA . PRO A 1 91 ? -4.905 7.632 11.902 1.00 80.69 91 PRO A CA 1
ATOM 633 C C . PRO A 1 91 ? -3.462 7.564 11.388 1.00 80.69 91 PRO A C 1
ATOM 635 O O . PRO A 1 91 ? -3.228 7.933 10.242 1.00 80.69 91 PRO A O 1
ATOM 638 N N . ILE A 1 92 ? -2.511 7.067 12.189 1.00 80.81 92 ILE A N 1
ATOM 639 C CA . ILE A 1 92 ? -1.104 6.934 11.783 1.00 80.81 92 ILE A CA 1
ATOM 6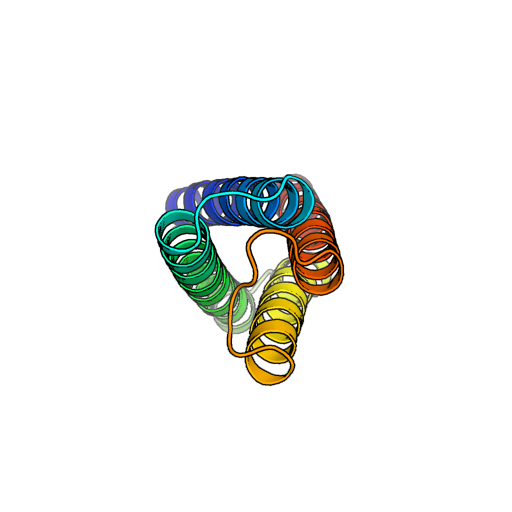40 C C . ILE A 1 92 ? -0.973 5.829 10.735 1.00 80.81 92 ILE A C 1
ATOM 642 O O . ILE A 1 92 ? -0.435 6.066 9.654 1.00 80.81 92 ILE A O 1
ATOM 646 N N . LEU A 1 93 ? -1.534 4.646 11.014 1.00 75.44 93 LEU A N 1
ATOM 647 C CA . LEU A 1 93 ? -1.604 3.556 10.036 1.00 75.44 93 LEU A CA 1
ATOM 648 C C . LEU A 1 93 ? -2.392 3.985 8.794 1.00 75.44 93 LEU A C 1
ATOM 650 O O . LEU A 1 93 ? -1.949 3.745 7.674 1.00 75.44 93 LEU A O 1
ATOM 654 N N . GLY A 1 94 ? -3.519 4.678 8.984 1.00 77.44 94 GLY A N 1
ATOM 655 C CA . GLY A 1 94 ? -4.322 5.215 7.887 1.00 77.44 94 GLY A CA 1
ATOM 656 C C . GLY A 1 94 ? -3.532 6.145 6.960 1.00 77.44 94 GLY A C 1
ATOM 657 O O . GLY A 1 94 ? -3.545 5.962 5.743 1.00 77.44 94 GLY A O 1
ATOM 658 N N . ALA A 1 95 ? -2.790 7.098 7.530 1.00 80.62 95 ALA A N 1
ATOM 659 C CA . ALA A 1 95 ? -1.933 8.007 6.777 1.00 80.62 95 ALA A CA 1
ATOM 660 C C . ALA A 1 95 ? -0.789 7.269 6.065 1.00 80.62 95 ALA A C 1
ATOM 662 O O . ALA A 1 95 ? -0.535 7.532 4.892 1.00 80.62 95 ALA A O 1
ATOM 663 N N . ALA A 1 96 ? -0.138 6.310 6.731 1.00 79.62 96 ALA A N 1
ATOM 664 C CA . ALA A 1 96 ? 0.936 5.517 6.135 1.00 79.62 96 ALA A CA 1
ATOM 665 C C . ALA A 1 96 ? 0.453 4.736 4.901 1.00 79.62 96 ALA A C 1
ATOM 667 O O . ALA A 1 96 ? 1.097 4.773 3.852 1.00 79.62 96 ALA A O 1
ATOM 668 N N . PHE A 1 97 ? -0.710 4.086 4.991 1.00 76.44 97 PHE A N 1
ATOM 669 C CA . PHE A 1 97 ? -1.299 3.361 3.865 1.00 76.44 97 PHE A CA 1
ATOM 670 C C . PHE A 1 97 ? -1.805 4.288 2.749 1.00 76.44 97 PHE A C 1
ATOM 672 O O . PHE A 1 97 ? -1.669 3.951 1.574 1.00 76.44 97 PHE A O 1
ATOM 679 N N . ALA A 1 98 ? -2.311 5.480 3.077 1.00 78.00 98 ALA A N 1
ATOM 680 C CA . ALA A 1 98 ? -2.674 6.482 2.074 1.00 78.00 98 ALA A CA 1
ATOM 681 C C . ALA A 1 98 ? -1.444 7.009 1.308 1.00 78.00 98 ALA A C 1
ATOM 683 O O . ALA A 1 98 ? -1.478 7.122 0.083 1.00 78.00 98 ALA A O 1
ATOM 684 N N . ILE A 1 99 ? -0.335 7.270 2.009 1.00 79.81 99 ILE A N 1
ATOM 685 C CA . ILE A 1 99 ? 0.944 7.651 1.392 1.00 79.81 99 ILE A CA 1
ATOM 686 C C . ILE A 1 99 ? 1.474 6.511 0.517 1.00 79.81 99 ILE A C 1
ATOM 688 O O . ILE A 1 99 ? 1.910 6.757 -0.606 1.00 79.81 99 ILE A O 1
ATOM 692 N N . ALA A 1 100 ? 1.389 5.264 0.989 1.00 73.75 100 ALA A N 1
ATOM 693 C CA . ALA A 1 100 ? 1.755 4.084 0.210 1.00 73.75 100 ALA A CA 1
ATOM 694 C C . ALA A 1 100 ? 0.932 3.970 -1.086 1.00 73.75 100 ALA A C 1
ATOM 696 O O . ALA A 1 100 ? 1.496 3.700 -2.146 1.00 73.75 100 ALA A O 1
ATOM 697 N N . ALA A 1 101 ? -0.378 4.235 -1.026 1.00 75.38 101 ALA A N 1
ATOM 698 C CA . ALA A 1 101 ? -1.249 4.243 -2.199 1.00 75.38 101 ALA A CA 1
ATOM 699 C C . ALA A 1 101 ? -0.866 5.346 -3.199 1.00 75.38 101 ALA A C 1
ATOM 701 O O . ALA A 1 101 ? -0.770 5.079 -4.395 1.00 75.38 101 ALA A O 1
ATOM 702 N N . LEU A 1 102 ? -0.591 6.564 -2.716 1.00 77.94 102 LEU A N 1
ATOM 703 C CA . LEU A 1 102 ? -0.137 7.680 -3.553 1.00 77.94 102 LEU A CA 1
ATOM 704 C C . LEU A 1 102 ? 1.212 7.385 -4.218 1.00 77.94 102 LEU A C 1
ATOM 706 O O . LEU A 1 102 ? 1.354 7.570 -5.424 1.00 77.94 102 LEU A O 1
ATOM 710 N N . GLY A 1 103 ? 2.188 6.885 -3.457 1.00 73.56 103 GLY A N 1
ATOM 711 C CA . GLY A 1 103 ? 3.493 6.494 -3.993 1.00 73.56 103 GLY A CA 1
ATOM 712 C C . GLY A 1 103 ? 3.373 5.385 -5.040 1.00 73.56 103 GLY A C 1
ATOM 713 O O . GLY A 1 103 ? 3.954 5.490 -6.119 1.00 73.56 103 GLY A O 1
ATOM 714 N N . GLY A 1 104 ? 2.562 4.361 -4.762 1.00 73.25 104 GLY A N 1
ATOM 715 C CA . GLY A 1 104 ? 2.273 3.291 -5.714 1.00 73.25 104 GLY A CA 1
ATOM 716 C C . GLY A 1 104 ? 1.599 3.798 -6.993 1.00 73.25 104 GLY A C 1
ATOM 717 O O . GLY A 1 104 ? 1.963 3.357 -8.079 1.00 73.25 104 GLY A O 1
ATOM 718 N N . LEU A 1 105 ? 0.672 4.757 -6.889 1.00 77.94 105 LEU A N 1
ATOM 719 C CA . LEU A 1 105 ? 0.023 5.372 -8.049 1.00 77.94 105 LEU A CA 1
ATOM 720 C C . LEU A 1 105 ? 1.026 6.148 -8.908 1.00 77.94 105 LEU A C 1
ATOM 722 O O . LEU A 1 105 ? 1.008 6.015 -10.128 1.00 77.94 105 LEU A O 1
ATOM 726 N N . VAL A 1 106 ? 1.923 6.916 -8.283 1.00 77.19 106 VAL A N 1
ATOM 727 C CA . VAL A 1 106 ? 2.987 7.635 -8.999 1.00 77.19 106 VAL A CA 1
ATOM 728 C C . VAL A 1 106 ? 3.888 6.656 -9.748 1.00 77.19 106 VAL A C 1
ATOM 730 O O . VAL A 1 106 ? 4.116 6.862 -10.935 1.00 77.19 106 VAL A O 1
ATOM 733 N N . ALA A 1 107 ? 4.343 5.577 -9.101 1.00 71.88 107 ALA A N 1
ATOM 734 C CA . ALA A 1 107 ? 5.153 4.543 -9.754 1.00 71.88 107 ALA A CA 1
ATOM 735 C C . ALA A 1 107 ? 4.418 3.842 -10.902 1.00 71.88 107 ALA A C 1
ATOM 737 O O . ALA A 1 107 ? 5.005 3.566 -11.943 1.00 71.88 107 ALA A O 1
ATOM 738 N N . LEU A 1 108 ? 3.125 3.565 -10.727 1.00 73.88 108 LEU A N 1
ATOM 739 C CA . LEU A 1 108 ? 2.304 2.948 -11.761 1.00 73.88 108 LEU A CA 1
ATOM 740 C C . LEU A 1 108 ? 2.186 3.853 -12.992 1.00 73.88 108 LEU A C 1
ATOM 742 O O . LEU A 1 108 ? 2.360 3.390 -14.115 1.00 73.88 108 LEU A O 1
ATOM 746 N N . VAL A 1 109 ? 1.902 5.141 -12.781 1.00 78.75 109 VAL A N 1
ATOM 747 C CA . VAL A 1 109 ? 1.776 6.123 -13.864 1.00 78.75 109 VAL A CA 1
ATOM 748 C C . VAL A 1 109 ? 3.110 6.314 -14.570 1.00 78.75 109 VAL A C 1
ATOM 750 O O . VAL A 1 109 ? 3.150 6.234 -15.793 1.00 78.75 109 VAL A O 1
ATOM 753 N N . THR A 1 110 ? 4.205 6.509 -13.830 1.00 71.62 110 THR A N 1
ATOM 754 C CA . THR A 1 110 ? 5.528 6.677 -14.443 1.00 71.62 110 THR A CA 1
ATOM 755 C C . THR A 1 110 ? 5.932 5.437 -15.230 1.00 71.62 110 THR A C 1
ATOM 757 O O . THR A 1 110 ? 6.371 5.578 -16.369 1.00 71.62 110 THR A O 1
ATOM 760 N N . GLY A 1 111 ? 5.714 4.235 -14.690 1.00 69.00 111 GLY A N 1
ATOM 761 C CA . GLY A 1 111 ? 5.953 2.972 -15.390 1.00 69.00 111 GLY A CA 1
ATOM 762 C C . GLY A 1 111 ? 5.147 2.820 -16.681 1.00 69.00 111 GLY A C 1
ATOM 763 O O . GLY A 1 111 ? 5.675 2.330 -17.672 1.00 69.00 111 GLY A O 1
ATOM 764 N N . LEU A 1 112 ? 3.894 3.286 -16.702 1.00 73.06 112 LEU A N 1
ATOM 765 C CA . LEU A 1 112 ? 3.042 3.273 -17.898 1.00 73.06 112 LEU A CA 1
ATOM 766 C C . LEU A 1 112 ? 3.460 4.296 -18.960 1.00 73.06 112 LEU A C 1
ATOM 768 O O . LEU A 1 112 ? 3.224 4.066 -20.140 1.00 73.06 112 LEU A O 1
ATOM 772 N N . THR A 1 113 ? 4.029 5.434 -18.557 1.00 73.25 113 THR A N 1
ATOM 773 C CA . THR A 1 113 ? 4.407 6.511 -19.488 1.00 73.25 113 THR A CA 1
ATOM 774 C C . THR A 1 113 ? 5.853 6.440 -19.970 1.00 73.25 113 THR A C 1
ATOM 776 O O . THR A 1 113 ? 6.207 7.158 -20.900 1.00 73.25 113 THR A O 1
ATOM 779 N N . SER A 1 114 ? 6.704 5.653 -19.306 1.00 63.84 114 SER A N 1
ATOM 780 C CA . SER A 1 114 ? 8.134 5.528 -19.630 1.00 63.84 114 SER A CA 1
ATOM 781 C C . SER A 1 114 ? 8.529 4.178 -20.241 1.00 63.84 114 SER A C 1
ATOM 783 O O . SER A 1 114 ? 9.689 4.027 -20.624 1.00 63.84 114 SER A O 1
ATOM 785 N N . GLY A 1 115 ? 7.593 3.225 -20.323 1.00 55.91 115 GLY A N 1
ATOM 786 C CA . GLY A 1 115 ? 7.765 1.913 -20.959 1.00 55.91 115 GLY A CA 1
ATOM 787 C C . GLY A 1 115 ? 7.245 1.838 -22.387 1.00 55.91 115 GLY A C 1
ATOM 788 O O . GLY A 1 115 ? 6.435 2.707 -22.779 1.00 55.91 115 GLY A O 1
#

Radius of gyration: 14.14 Å; chains: 1; bounding box: 32×18×38 Å

pLDDT: mean 72.36, std 6.76, range [51.62, 85.88]

Sequence (115 aa):
MMLIHLVGGIAAVGVAAVAGTAFLLGWPRGRLEAVAAWTLGLLSMQAASGMFLLTAGDGGAGLLHVGPPLLALALAGAARLIEPTARERNPILGAAFAIAALGGLVALVTGLTSG